Protein AF-U5KD67-F1 (afdb_monomer_lite)

pLDDT: mean 82.82, std 12.28, range [40.0, 96.69]

Secondary structure (DSSP, 8-state):
-GGGT--PPPHHHHHSPPSPPPTTHHHHHHHHHTT-B-TTS-B-HHHHHHHHHHHHHH-GGGHHHHHHHHHHH-STT-SS-SSSSHHHHHHHHHHHHHHHHS------

Sequence (108 aa):
MESCGIQKLTKEQYENPSPARIPCQESICLLRNANLLKQNNSIDYEKMGDFVDNWAKMDPDFTIPITNAKKVCLIEGGPPAPPVCEPDRIFTCLTSYVLWNCKLRLDS

Organism: Agrotis ipsilon (NCBI:txid56364)

Radius of gyration: 15.22 Å; chains: 1; bounding box: 30×38×41 Å

Structure (mmCIF, N/CA/C/O backbone):
data_AF-U5KD67-F1
#
_entry.id   AF-U5KD67-F1
#
loop_
_atom_site.group_PDB
_atom_site.id
_atom_site.type_symbol
_atom_site.label_atom_id
_atom_site.label_alt_id
_atom_site.label_comp_id
_atom_site.label_asym_id
_atom_site.label_entity_id
_atom_site.label_seq_id
_atom_site.pdbx_PDB_ins_code
_atom_site.Cartn_x
_atom_site.Cartn_y
_atom_site.Cartn_z
_atom_site.occupancy
_atom_site.B_iso_or_equiv
_atom_site.auth_seq_id
_atom_site.auth_comp_id
_atom_site.auth_asym_id
_atom_site.auth_atom_id
_atom_site.pdbx_PDB_model_num
ATOM 1 N N . MET A 1 1 ? -11.558 5.236 -6.760 1.00 69.00 1 MET A N 1
ATOM 2 C CA . MET A 1 1 ? -10.795 6.487 -6.536 1.00 69.00 1 MET A CA 1
ATOM 3 C C . MET A 1 1 ? -11.726 7.683 -6.402 1.00 69.00 1 MET A C 1
ATOM 5 O O . MET A 1 1 ? -11.686 8.327 -5.363 1.00 69.00 1 MET A O 1
ATOM 9 N N . GLU A 1 2 ? -12.614 7.934 -7.367 1.00 77.44 2 GLU A N 1
ATOM 10 C CA . GLU A 1 2 ? -13.547 9.078 -7.323 1.00 77.44 2 GLU A CA 1
ATOM 11 C C . GLU A 1 2 ? -14.514 9.045 -6.129 1.00 77.44 2 GLU A C 1
ATOM 13 O O . GLU A 1 2 ? -14.742 10.070 -5.491 1.00 77.44 2 GLU A O 1
ATOM 18 N N . SER A 1 3 ? -14.997 7.853 -5.751 1.00 82.06 3 SER A N 1
ATOM 19 C CA . SER A 1 3 ? -15.844 7.645 -4.564 1.00 82.06 3 SER A CA 1
ATOM 20 C C . SER A 1 3 ? -15.168 8.004 -3.234 1.00 82.06 3 SER A C 1
ATOM 22 O O . SER A 1 3 ? -15.848 8.143 -2.223 1.00 82.06 3 SER A O 1
ATOM 24 N N . CYS A 1 4 ? -13.843 8.166 -3.235 1.00 82.94 4 CYS A N 1
ATOM 25 C CA . CYS A 1 4 ? -13.049 8.582 -2.082 1.00 82.94 4 CYS A CA 1
ATOM 26 C C . CYS A 1 4 ? -12.587 10.040 -2.175 1.00 82.94 4 CYS A C 1
ATOM 28 O O . CYS A 1 4 ? -11.639 10.415 -1.498 1.00 82.94 4 CYS A O 1
ATOM 30 N N . GLY A 1 5 ? -13.214 10.855 -3.032 1.00 74.44 5 GLY A N 1
ATOM 31 C CA . GLY A 1 5 ? -12.894 12.280 -3.168 1.00 74.44 5 GLY A CA 1
ATOM 32 C C . GLY A 1 5 ? -11.627 12.572 -3.975 1.00 74.44 5 GLY A C 1
ATOM 33 O O . GLY A 1 5 ? -11.240 13.730 -4.113 1.00 7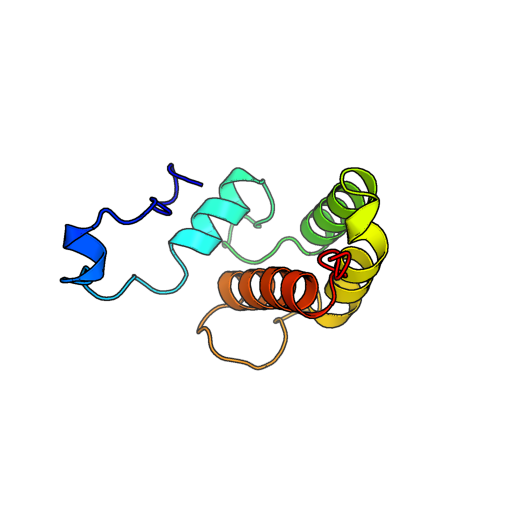4.44 5 GLY A O 1
ATOM 34 N N . ILE A 1 6 ? -10.991 11.550 -4.557 1.00 74.75 6 ILE A N 1
ATOM 35 C CA . ILE A 1 6 ? -9.833 11.722 -5.440 1.00 74.75 6 ILE A CA 1
ATOM 36 C C . ILE A 1 6 ? -10.356 11.980 -6.848 1.00 74.75 6 ILE A C 1
ATOM 38 O O . ILE A 1 6 ? -10.565 11.054 -7.632 1.00 74.75 6 ILE A O 1
ATOM 42 N N . GLN A 1 7 ? -10.610 13.253 -7.128 1.00 76.44 7 GLN A N 1
ATOM 43 C CA . GLN A 1 7 ? -11.084 13.735 -8.420 1.00 76.44 7 GLN A CA 1
ATOM 44 C C . GLN A 1 7 ? -9.946 14.419 -9.173 1.00 76.44 7 GLN A C 1
ATOM 46 O O . GLN A 1 7 ? -9.076 15.060 -8.574 1.00 76.44 7 GLN A O 1
ATOM 51 N N . LYS A 1 8 ? -9.953 14.288 -10.502 1.00 76.25 8 LYS A N 1
ATOM 52 C CA . LYS A 1 8 ? -9.058 15.070 -11.353 1.00 76.25 8 LYS A CA 1
ATOM 53 C C . LYS A 1 8 ? -9.443 16.539 -11.210 1.00 76.25 8 LYS A C 1
ATOM 55 O O . LYS A 1 8 ? -10.601 16.889 -11.417 1.00 76.25 8 LYS A O 1
ATOM 60 N N . LEU A 1 9 ? -8.477 17.375 -10.846 1.00 76.25 9 LEU A N 1
ATOM 61 C CA . LEU A 1 9 ? -8.717 18.805 -10.722 1.00 76.25 9 LEU A CA 1
ATOM 62 C C . LEU A 1 9 ? -9.059 19.389 -12.100 1.00 76.25 9 LEU A C 1
ATOM 64 O O . LEU A 1 9 ? -8.425 19.069 -13.110 1.00 76.25 9 LEU A O 1
ATOM 68 N N . THR A 1 10 ? -10.075 20.241 -12.127 1.00 81.31 10 THR A N 1
ATOM 69 C CA . THR A 1 10 ? -10.372 21.137 -13.250 1.00 81.31 10 THR A CA 1
ATOM 70 C C . THR A 1 10 ? -9.336 22.257 -13.314 1.00 81.31 10 THR A C 1
ATOM 72 O O . THR A 1 10 ? -8.611 22.503 -12.348 1.00 81.31 10 THR A O 1
ATOM 75 N N . LYS A 1 11 ? -9.255 22.954 -14.454 1.00 78.62 11 LYS A N 1
ATOM 76 C CA . LYS A 1 11 ? -8.298 24.051 -14.641 1.00 78.62 11 LYS A CA 1
ATOM 77 C C . LYS A 1 11 ? -8.498 25.161 -13.599 1.00 78.62 11 LYS A C 1
ATOM 79 O O . LYS A 1 11 ? -7.514 25.604 -13.018 1.00 78.62 11 LYS A O 1
ATOM 84 N N . GLU A 1 12 ? -9.743 25.515 -13.267 1.00 77.75 12 GLU A N 1
ATOM 85 C CA . GLU A 1 12 ? -10.017 26.492 -12.204 1.00 77.75 12 GLU A CA 1
ATOM 86 C C . GLU A 1 12 ? -9.569 26.014 -10.811 1.00 77.75 12 GLU A C 1
ATOM 88 O O . GLU A 1 12 ? -9.126 26.820 -9.995 1.00 77.75 12 GLU A O 1
ATOM 93 N N . GLN A 1 13 ? -9.638 24.709 -10.527 1.00 75.00 13 GLN A N 1
ATOM 94 C CA . GLN A 1 13 ? -9.203 24.142 -9.242 1.00 75.00 13 GLN A CA 1
ATOM 95 C C . GLN A 1 13 ? -7.675 24.055 -9.095 1.00 75.00 13 GLN A C 1
ATOM 97 O O . GLN A 1 13 ? -7.182 23.960 -7.972 1.00 75.00 13 GLN A O 1
ATOM 102 N N . TYR A 1 14 ? -6.919 24.088 -10.200 1.00 73.25 14 TYR A N 1
ATOM 103 C CA . TYR A 1 14 ? -5.461 24.259 -10.152 1.00 73.25 14 TYR A CA 1
ATOM 104 C C . TYR A 1 14 ? -5.072 25.686 -9.763 1.00 73.25 14 TYR A C 1
ATOM 106 O O . TYR A 1 14 ? -4.095 25.882 -9.045 1.00 73.25 14 TYR A O 1
ATOM 114 N N . GLU A 1 15 ? -5.834 26.670 -10.239 1.00 79.94 15 GLU A N 1
ATOM 115 C CA . GLU A 1 15 ? -5.590 28.090 -9.979 1.00 79.94 15 GLU A CA 1
ATOM 116 C C . GLU A 1 15 ? -6.102 28.511 -8.591 1.00 79.94 15 GLU A C 1
ATOM 118 O O . GLU A 1 15 ? -5.532 29.409 -7.976 1.00 79.94 15 GLU A O 1
ATOM 123 N N . ASN A 1 16 ? -7.117 27.815 -8.062 1.00 74.88 16 ASN A N 1
ATOM 124 C CA . ASN A 1 16 ? -7.661 28.017 -6.720 1.00 74.88 16 ASN A CA 1
ATOM 125 C C . ASN A 1 16 ? -7.779 26.680 -5.967 1.00 74.88 16 ASN A C 1
ATOM 127 O O . ASN A 1 16 ? -8.822 26.019 -6.042 1.00 74.88 16 ASN A O 1
ATOM 131 N N . PRO A 1 17 ? -6.734 26.253 -5.234 1.00 66.06 17 PRO A N 1
ATOM 132 C CA . PRO A 1 17 ? -6.787 25.009 -4.482 1.00 66.06 17 PRO A CA 1
ATOM 133 C C . PRO A 1 17 ? -7.874 25.064 -3.395 1.00 66.06 17 PRO A C 1
ATOM 135 O O . PRO A 1 17 ? -7.966 26.014 -2.620 1.00 66.06 17 PRO A O 1
ATOM 138 N N . SER A 1 18 ? -8.698 24.013 -3.353 1.00 60.91 18 SER A N 1
ATOM 139 C CA . SER A 1 18 ? -9.729 23.778 -2.330 1.00 60.91 18 SER A CA 1
ATOM 140 C C . SER A 1 18 ? -9.131 23.788 -0.907 1.00 60.91 18 SER A C 1
ATOM 142 O O . SER A 1 18 ? -7.943 23.478 -0.761 1.00 60.91 18 SER A O 1
ATOM 144 N N . PRO A 1 19 ? -9.919 24.102 0.148 1.00 61.34 19 PRO A N 1
ATOM 145 C CA . PRO A 1 19 ? -9.481 24.027 1.542 1.00 61.34 19 PRO A CA 1
ATOM 146 C C . PRO A 1 19 ? -8.740 22.730 1.887 1.00 61.34 19 PRO A C 1
ATOM 148 O O . PRO A 1 19 ? -8.988 21.670 1.307 1.00 61.34 19 PRO A O 1
ATOM 151 N N . ALA A 1 20 ? -7.824 22.850 2.854 1.00 59.97 20 ALA A N 1
ATOM 152 C CA . ALA A 1 20 ? -6.931 21.786 3.294 1.00 59.97 20 ALA A CA 1
ATOM 153 C C . ALA A 1 20 ? -7.680 20.460 3.501 1.00 59.97 20 ALA A C 1
ATOM 155 O O . ALA A 1 20 ? -8.683 20.404 4.216 1.00 59.97 20 ALA A O 1
ATOM 156 N N . ARG A 1 21 ? -7.178 19.397 2.862 1.00 64.19 21 ARG A N 1
ATOM 157 C CA . ARG A 1 21 ? -7.731 18.045 2.989 1.00 64.19 21 ARG A CA 1
ATOM 158 C C . ARG A 1 21 ? -7.716 17.615 4.451 1.00 64.19 21 ARG A C 1
ATOM 160 O O . ARG A 1 21 ? -6.735 17.857 5.158 1.00 64.19 21 ARG A O 1
ATOM 167 N N . ILE A 1 22 ? -8.790 16.960 4.887 1.00 65.50 22 ILE A N 1
ATOM 168 C CA . ILE A 1 22 ? -8.811 16.302 6.192 1.00 65.50 22 ILE A CA 1
ATOM 169 C C . ILE A 1 22 ? -7.769 15.182 6.127 1.00 65.50 22 ILE A C 1
ATOM 171 O O . ILE A 1 22 ? -7.895 14.316 5.260 1.00 65.50 22 ILE A O 1
ATOM 175 N N . PRO A 1 23 ? -6.740 15.180 6.997 1.00 70.62 23 PRO A N 1
ATOM 176 C CA . PRO A 1 23 ? -5.711 14.151 6.957 1.00 70.62 23 PRO A CA 1
ATOM 177 C C . PRO A 1 23 ? -6.342 12.757 6.957 1.00 70.62 23 PRO A C 1
ATOM 179 O O . PRO A 1 23 ? -7.288 12.513 7.711 1.00 70.62 23 PRO A O 1
ATOM 182 N N . CYS A 1 24 ? -5.802 11.841 6.149 1.00 77.75 24 CYS A N 1
ATOM 183 C CA . CYS A 1 24 ? -6.145 10.416 6.152 1.00 77.75 24 CYS A CA 1
ATOM 184 C C . CYS A 1 24 ? -7.514 10.010 5.600 1.00 77.75 24 CYS A C 1
ATOM 186 O O . CYS A 1 24 ? -7.765 8.812 5.462 1.00 77.75 24 CYS A O 1
ATOM 188 N N . GLN A 1 25 ? -8.427 10.937 5.308 1.00 85.81 25 GLN A N 1
ATOM 189 C CA . GLN A 1 25 ? -9.792 10.563 4.932 1.00 85.81 25 GLN A CA 1
ATOM 190 C C . GLN A 1 25 ? -9.824 9.773 3.617 1.00 85.81 25 GLN A C 1
ATOM 192 O O . GLN A 1 25 ? -10.504 8.746 3.518 1.00 85.81 25 GLN A O 1
ATOM 197 N N . GLU A 1 26 ? -9.072 10.224 2.616 1.00 85.25 26 GLU A N 1
ATOM 198 C CA . GLU A 1 26 ? -9.040 9.594 1.301 1.00 85.25 26 GLU A CA 1
ATOM 199 C C . GLU A 1 26 ? -8.334 8.236 1.347 1.00 85.25 26 GLU A C 1
ATOM 201 O O . GLU A 1 26 ? -8.859 7.266 0.797 1.00 85.25 26 GLU A O 1
ATOM 206 N N . SER A 1 27 ? -7.195 8.122 2.041 1.00 84.81 27 SER A N 1
ATOM 207 C CA . SER A 1 27 ? -6.483 6.843 2.177 1.00 84.81 27 SER A CA 1
ATOM 208 C C . SER A 1 27 ? -7.289 5.823 2.973 1.00 84.81 27 SER A C 1
ATOM 210 O O . SER A 1 27 ? -7.407 4.680 2.536 1.00 84.81 27 SER A O 1
ATOM 212 N N . ILE A 1 28 ? -7.935 6.223 4.075 1.00 89.75 28 ILE A N 1
ATOM 213 C CA . ILE A 1 28 ? -8.837 5.340 4.825 1.00 89.75 28 ILE A CA 1
ATOM 214 C C . ILE A 1 28 ? -9.978 4.857 3.926 1.00 89.75 28 ILE A C 1
ATOM 216 O O . ILE A 1 28 ? -10.293 3.668 3.926 1.00 89.75 28 ILE A O 1
ATOM 220 N N . CYS A 1 29 ? -10.589 5.746 3.136 1.00 90.00 29 CYS A N 1
ATOM 221 C CA . CYS A 1 29 ? -11.646 5.356 2.204 1.00 90.00 29 CYS A CA 1
ATOM 222 C C . CYS A 1 29 ? -11.148 4.354 1.154 1.00 90.00 29 CYS A C 1
ATOM 224 O O . CYS A 1 29 ? -11.793 3.326 0.933 1.00 90.00 29 CYS A O 1
ATOM 226 N N . LEU A 1 30 ? -9.998 4.624 0.528 1.00 89.12 30 LEU A N 1
ATOM 227 C CA . LEU A 1 30 ? -9.425 3.751 -0.497 1.00 89.12 30 LEU A CA 1
ATOM 228 C C . LEU A 1 30 ? -9.132 2.357 0.057 1.00 89.12 30 LEU A C 1
ATOM 230 O O . LEU A 1 30 ? -9.554 1.360 -0.528 1.00 89.12 30 LEU A O 1
ATOM 234 N N . LEU A 1 31 ? -8.446 2.293 1.198 1.00 91.00 31 LEU A N 1
ATOM 235 C CA . LEU A 1 31 ? -8.051 1.030 1.812 1.00 91.00 31 LEU A CA 1
ATOM 236 C C . LEU A 1 31 ? -9.259 0.263 2.353 1.00 91.00 31 LEU A C 1
ATOM 238 O O . LEU A 1 31 ? -9.307 -0.959 2.228 1.00 91.00 31 LEU A O 1
ATOM 242 N N . ARG A 1 32 ? -10.280 0.952 2.878 1.00 92.94 32 ARG A N 1
ATOM 243 C CA . ARG A 1 32 ? -11.536 0.306 3.286 1.00 92.94 32 ARG A CA 1
ATOM 244 C C . ARG A 1 32 ? -12.268 -0.308 2.097 1.00 92.94 32 ARG A C 1
ATOM 246 O O . ARG A 1 32 ? -12.698 -1.452 2.191 1.00 92.94 32 ARG A O 1
ATOM 253 N N . ASN A 1 33 ? -12.381 0.416 0.983 1.00 91.31 33 ASN A N 1
ATOM 254 C CA . ASN A 1 33 ? -13.041 -0.093 -0.224 1.00 91.31 33 ASN A CA 1
ATOM 255 C C . ASN A 1 33 ? -12.309 -1.301 -0.825 1.00 91.31 33 ASN A C 1
ATOM 257 O O . ASN A 1 33 ? -12.941 -2.146 -1.450 1.00 91.31 33 ASN A O 1
ATOM 261 N N . ALA A 1 34 ? -10.997 -1.401 -0.604 1.00 90.56 34 ALA A N 1
ATOM 262 C CA . ALA A 1 34 ? -10.190 -2.557 -0.976 1.00 90.56 34 ALA A CA 1
ATOM 263 C C . ALA A 1 34 ? -10.157 -3.669 0.099 1.00 90.56 34 ALA A C 1
ATOM 265 O O . ALA A 1 34 ? -9.462 -4.663 -0.085 1.00 90.56 34 ALA A O 1
ATOM 266 N N . ASN A 1 35 ? -10.903 -3.532 1.206 1.00 94.75 35 ASN A N 1
ATOM 267 C CA . ASN A 1 35 ? -10.920 -4.471 2.339 1.00 94.75 35 ASN A CA 1
ATOM 268 C C . ASN A 1 35 ? -9.538 -4.678 3.005 1.00 94.75 35 ASN A C 1
ATOM 270 O O . ASN A 1 35 ? -9.206 -5.779 3.440 1.00 94.75 35 ASN A O 1
ATOM 274 N N . LEU A 1 36 ? -8.735 -3.612 3.095 1.00 95.06 36 LEU A N 1
ATOM 275 C CA . LEU A 1 36 ? -7.354 -3.619 3.614 1.00 95.06 36 LEU A CA 1
ATOM 276 C C . LEU A 1 36 ? -7.227 -3.028 5.027 1.00 95.06 36 LE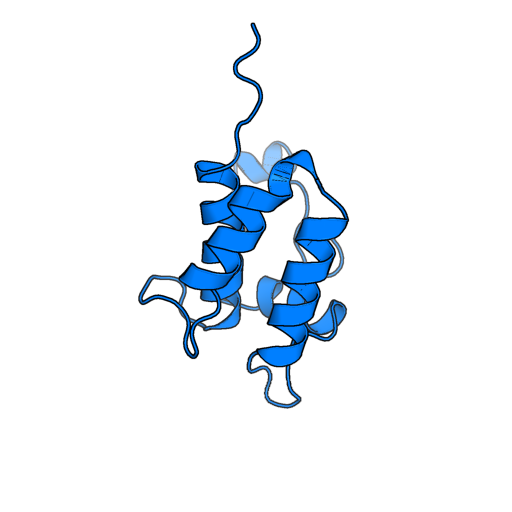U A C 1
ATOM 278 O O . LEU A 1 36 ? -6.120 -2.853 5.533 1.00 95.06 36 LEU A O 1
ATOM 282 N N . LEU A 1 37 ? -8.351 -2.688 5.663 1.00 93.56 37 LEU A N 1
ATOM 283 C CA . LEU A 1 37 ? -8.396 -2.169 7.029 1.00 93.56 37 LEU A CA 1
ATOM 284 C C . LEU A 1 37 ? -9.115 -3.141 7.963 1.00 93.56 37 LEU A C 1
ATOM 286 O O . LEU A 1 37 ? -10.096 -3.785 7.586 1.00 93.56 37 LEU A O 1
ATOM 290 N N . LYS A 1 38 ? -8.671 -3.173 9.218 1.00 93.56 38 LYS A N 1
ATOM 291 C CA . LYS A 1 38 ? -9.382 -3.805 10.335 1.00 93.56 38 LYS A CA 1
ATOM 292 C C . LYS A 1 38 ? -10.570 -2.935 10.774 1.00 93.56 38 LYS A C 1
ATOM 294 O O . LYS A 1 38 ? -10.697 -1.774 10.387 1.00 93.56 38 LYS A O 1
ATOM 299 N N . GLN A 1 39 ? -11.425 -3.470 11.650 1.00 89.81 39 GLN A N 1
ATOM 300 C CA . GLN A 1 39 ? -12.613 -2.761 12.164 1.00 89.81 39 GLN A CA 1
ATOM 301 C C . GLN A 1 39 ? -12.287 -1.430 12.869 1.00 89.81 39 GLN A C 1
ATOM 303 O O . GLN A 1 39 ? -13.099 -0.511 12.864 1.00 89.81 39 GLN A O 1
ATOM 308 N N . ASN A 1 40 ? -11.090 -1.308 13.445 1.00 89.19 40 ASN A N 1
ATOM 309 C CA . ASN A 1 40 ? -10.602 -0.098 14.110 1.00 89.19 40 ASN A CA 1
ATOM 310 C C . ASN A 1 40 ? -9.904 0.896 13.154 1.00 89.19 40 ASN A C 1
ATOM 312 O O . ASN A 1 40 ? -9.244 1.815 13.628 1.00 89.19 40 ASN A O 1
ATOM 316 N N . ASN A 1 41 ? -10.007 0.708 11.832 1.00 86.75 41 ASN A N 1
ATOM 317 C CA . ASN A 1 41 ? -9.329 1.495 10.790 1.00 86.75 41 ASN A CA 1
ATOM 318 C C . ASN A 1 41 ? -7.794 1.408 10.772 1.00 86.75 41 ASN A C 1
ATOM 320 O O . ASN A 1 41 ? -7.165 2.158 10.027 1.00 86.75 41 ASN A O 1
ATOM 324 N N . SER A 1 42 ? -7.192 0.498 11.543 1.00 90.00 42 SER A N 1
ATOM 325 C CA . SER A 1 42 ? -5.776 0.147 11.374 1.00 90.00 42 SER A CA 1
ATOM 326 C C . SER A 1 42 ? -5.576 -0.749 10.155 1.00 90.00 42 SER A C 1
ATOM 328 O O . SER A 1 42 ? -6.519 -1.393 9.682 1.00 90.00 42 SER A O 1
ATOM 330 N N . ILE A 1 43 ? -4.350 -0.790 9.646 1.00 91.44 43 ILE A N 1
ATOM 331 C CA . ILE A 1 43 ? -4.002 -1.603 8.480 1.00 91.44 43 ILE A CA 1
ATOM 332 C C . ILE A 1 43 ? -4.112 -3.095 8.809 1.00 91.44 43 ILE A C 1
ATOM 334 O O . ILE A 1 43 ? -3.649 -3.581 9.846 1.00 91.44 43 ILE A O 1
ATOM 338 N N . ASP A 1 44 ? -4.721 -3.843 7.896 1.00 95.31 44 ASP A N 1
ATOM 339 C CA . ASP A 1 44 ? -4.652 -5.299 7.871 1.00 95.31 44 ASP A CA 1
ATOM 340 C C . ASP A 1 44 ? -3.405 -5.711 7.072 1.00 95.31 44 ASP A C 1
ATOM 342 O O . ASP A 1 44 ? -3.455 -5.840 5.851 1.00 95.31 44 ASP A O 1
ATOM 346 N N . TYR A 1 45 ? -2.253 -5.823 7.747 1.00 93.38 45 TYR A N 1
ATOM 347 C CA . TYR A 1 45 ? -0.950 -6.042 7.097 1.00 93.38 45 TYR A CA 1
ATOM 348 C C . TYR A 1 45 ? -0.865 -7.346 6.300 1.00 93.38 45 TYR A C 1
ATOM 350 O O . TYR A 1 45 ? -0.154 -7.389 5.298 1.00 93.38 45 TYR A O 1
ATOM 358 N N . GLU A 1 46 ? -1.603 -8.378 6.708 1.00 94.62 46 GLU A N 1
ATOM 359 C CA . GLU A 1 46 ? -1.692 -9.641 5.974 1.00 94.62 46 GLU A CA 1
ATOM 360 C C . GLU A 1 46 ? -2.382 -9.409 4.626 1.00 94.62 46 GLU A C 1
ATOM 362 O O . GLU A 1 46 ? -1.768 -9.581 3.572 1.00 94.62 46 GLU A O 1
ATOM 367 N N . LYS A 1 47 ? -3.604 -8.861 4.648 1.00 96.31 47 LYS A N 1
ATOM 368 C CA . LYS A 1 47 ? -4.341 -8.540 3.416 1.00 96.31 47 LYS A CA 1
ATOM 369 C C . LYS A 1 47 ? -3.640 -7.500 2.554 1.00 96.31 47 LYS A C 1
ATOM 371 O O . LYS A 1 47 ? -3.698 -7.576 1.331 1.00 96.31 47 LYS A O 1
ATOM 376 N N . MET A 1 48 ? -2.986 -6.521 3.172 1.00 94.81 48 MET A N 1
ATOM 377 C CA . MET A 1 48 ? -2.195 -5.515 2.468 1.00 94.81 48 MET A CA 1
ATOM 378 C C . MET A 1 48 ? -0.994 -6.162 1.771 1.00 94.81 48 MET A C 1
ATOM 380 O O . MET A 1 48 ? -0.697 -5.839 0.622 1.00 94.81 48 MET A O 1
ATOM 384 N N . GLY A 1 49 ? -0.336 -7.115 2.431 1.00 95.44 49 GLY A N 1
ATOM 385 C CA . GLY A 1 49 ? 0.736 -7.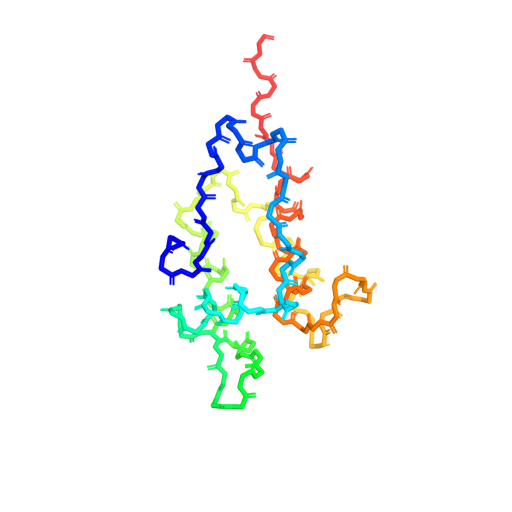913 1.849 1.00 95.44 49 GLY A CA 1
ATOM 386 C C . GLY A 1 49 ? 0.271 -8.724 0.642 1.00 95.44 49 GLY A C 1
ATOM 387 O O . GLY A 1 49 ? 0.946 -8.693 -0.390 1.00 95.44 49 GLY A O 1
ATOM 388 N N . ASP A 1 50 ? -0.875 -9.393 0.753 1.00 96.69 50 ASP A N 1
ATOM 389 C CA . ASP A 1 50 ? -1.476 -10.177 -0.333 1.00 96.69 50 ASP A CA 1
ATOM 390 C C . ASP A 1 50 ? -1.925 -9.294 -1.498 1.00 96.69 50 ASP A C 1
ATOM 392 O O . ASP A 1 50 ? -1.731 -9.633 -2.667 1.00 96.69 50 ASP A O 1
ATOM 396 N N . PHE A 1 51 ? -2.497 -8.128 -1.192 1.00 95.50 51 PHE A N 1
ATOM 397 C CA . PHE A 1 51 ? -2.879 -7.133 -2.186 1.00 95.50 51 PHE A CA 1
ATOM 398 C C . PHE A 1 51 ? -1.670 -6.676 -3.007 1.00 95.50 51 PHE A C 1
ATOM 400 O O . PHE A 1 51 ? -1.739 -6.662 -4.235 1.00 95.50 51 PHE A O 1
ATOM 407 N N . VAL A 1 52 ? -0.548 -6.358 -2.352 1.00 95.00 52 VAL A N 1
ATOM 408 C CA . VAL A 1 52 ? 0.683 -5.928 -3.034 1.00 95.00 52 VAL A CA 1
ATOM 409 C C . VAL A 1 52 ? 1.306 -7.064 -3.855 1.00 95.00 52 VAL A C 1
ATOM 411 O O . VAL A 1 52 ? 1.772 -6.819 -4.967 1.00 95.00 52 VAL A O 1
ATOM 414 N N . ASP A 1 53 ? 1.264 -8.309 -3.374 1.00 95.81 53 ASP A N 1
ATOM 415 C CA . ASP A 1 53 ? 1.739 -9.462 -4.155 1.00 95.81 53 ASP A CA 1
ATOM 416 C C . ASP A 1 53 ? 0.878 -9.703 -5.396 1.00 95.81 53 ASP A C 1
ATOM 418 O O . ASP A 1 53 ? 1.394 -10.014 -6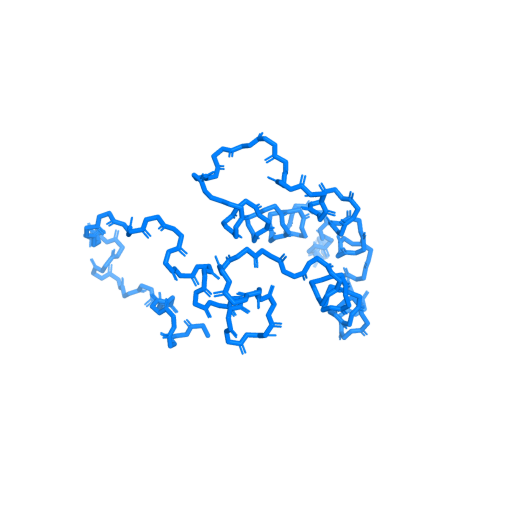.470 1.00 95.81 53 ASP A O 1
ATOM 422 N N . ASN A 1 54 ? -0.440 -9.553 -5.271 1.00 96.19 54 ASN A N 1
ATOM 423 C CA . ASN A 1 54 ? -1.350 -9.668 -6.405 1.00 96.19 54 ASN A CA 1
ATOM 424 C C . ASN A 1 54 ? -1.161 -8.512 -7.389 1.00 96.19 54 ASN A C 1
ATOM 426 O O . ASN A 1 54 ? -1.151 -8.749 -8.594 1.00 96.19 54 ASN A O 1
ATOM 430 N N . TRP A 1 55 ? -0.924 -7.293 -6.902 1.00 93.75 55 TRP A N 1
ATOM 431 C CA . TRP A 1 55 ? -0.571 -6.155 -7.749 1.00 93.75 55 TRP A CA 1
ATOM 432 C C . TRP A 1 55 ? 0.703 -6.426 -8.562 1.00 93.75 55 TRP A C 1
ATOM 434 O O . TRP A 1 55 ? 0.688 -6.291 -9.784 1.00 93.75 55 TRP A O 1
ATOM 444 N N . ALA A 1 56 ? 1.765 -6.930 -7.925 1.00 94.06 56 ALA A N 1
ATOM 445 C CA . ALA A 1 56 ? 3.013 -7.275 -8.608 1.00 94.06 56 ALA A CA 1
ATOM 446 C C . ALA A 1 56 ? 2.842 -8.348 -9.699 1.00 94.06 56 ALA A C 1
ATOM 448 O O . ALA A 1 56 ? 3.597 -8.347 -10.670 1.00 94.06 56 ALA A O 1
ATOM 449 N N . LYS A 1 57 ? 1.872 -9.262 -9.546 1.00 94.81 57 LYS A N 1
ATOM 450 C CA . LYS A 1 57 ? 1.536 -10.289 -10.550 1.00 94.81 57 LYS A CA 1
ATOM 451 C C . LYS A 1 57 ? 0.728 -9.729 -11.721 1.00 94.81 57 LYS A C 1
ATOM 453 O O . LYS A 1 57 ? 0.878 -10.220 -12.835 1.00 94.81 57 LYS A O 1
ATOM 458 N N . MET A 1 58 ? -0.147 -8.755 -11.465 1.00 94.44 58 MET A N 1
ATOM 459 C CA . MET A 1 58 ? -1.006 -8.145 -12.487 1.00 94.44 58 MET A CA 1
ATOM 460 C C . MET A 1 58 ? -0.250 -7.159 -13.381 1.00 94.44 58 MET A C 1
ATOM 462 O O . MET A 1 58 ? -0.612 -7.027 -14.546 1.00 94.44 58 MET A O 1
ATOM 466 N N . ASP A 1 59 ? 0.815 -6.537 -12.864 1.00 90.06 59 ASP A N 1
ATOM 467 C CA . ASP A 1 59 ? 1.640 -5.565 -13.588 1.00 90.06 59 ASP A CA 1
ATOM 468 C C . ASP A 1 59 ? 3.108 -6.039 -13.715 1.00 90.06 59 ASP A C 1
ATOM 470 O O . ASP A 1 59 ? 3.974 -5.569 -12.967 1.00 90.06 59 ASP A O 1
ATOM 474 N N . PRO A 1 60 ? 3.426 -6.949 -14.665 1.00 88.25 60 PRO A N 1
ATOM 475 C CA . PRO A 1 60 ? 4.768 -7.521 -14.837 1.00 88.25 60 PRO A CA 1
ATOM 476 C C . PRO A 1 60 ? 5.894 -6.487 -14.981 1.00 88.25 60 PRO A C 1
ATOM 478 O O . PRO A 1 60 ? 6.982 -6.653 -14.427 1.00 88.25 60 PRO A O 1
ATOM 481 N N . ASP A 1 61 ? 5.622 -5.380 -15.677 1.00 87.19 61 ASP A N 1
ATOM 482 C CA . ASP A 1 61 ? 6.584 -4.289 -15.894 1.00 87.19 61 ASP A CA 1
ATOM 483 C C . ASP A 1 61 ? 6.974 -3.580 -14.585 1.00 87.19 61 ASP A C 1
ATOM 485 O O . ASP A 1 61 ? 8.055 -2.996 -14.467 1.00 87.19 61 ASP A O 1
ATOM 489 N N . PHE A 1 62 ? 6.111 -3.667 -13.571 1.00 89.44 62 PHE A N 1
ATOM 490 C CA . PHE A 1 62 ? 6.285 -3.053 -12.261 1.00 89.44 62 PHE A CA 1
ATOM 491 C C . PHE A 1 62 ? 6.529 -4.088 -11.153 1.00 89.44 62 PHE A C 1
ATOM 493 O O . PHE A 1 62 ? 6.680 -3.706 -9.992 1.00 89.44 62 PHE A O 1
ATOM 500 N N . THR A 1 63 ? 6.650 -5.385 -11.465 1.00 92.44 63 THR A N 1
ATOM 501 C CA . THR A 1 63 ? 6.830 -6.438 -10.451 1.00 92.44 63 THR A CA 1
ATOM 502 C C . THR A 1 63 ? 7.996 -6.143 -9.509 1.00 92.44 63 THR A C 1
ATOM 504 O O . THR A 1 63 ? 7.844 -6.234 -8.290 1.00 92.44 63 THR A O 1
ATOM 507 N N . ILE A 1 64 ? 9.160 -5.765 -10.051 1.00 91.50 64 ILE A N 1
ATOM 508 C CA . ILE A 1 64 ? 10.363 -5.470 -9.256 1.00 91.50 64 ILE A CA 1
ATOM 509 C C . ILE A 1 64 ? 10.134 -4.278 -8.310 1.00 91.50 64 ILE A C 1
ATOM 511 O O . ILE A 1 64 ? 10.300 -4.459 -7.099 1.00 91.50 64 ILE A O 1
ATOM 515 N N . PRO A 1 65 ? 9.751 -3.076 -8.793 1.00 92.81 65 PRO A N 1
ATOM 516 C CA . PRO A 1 65 ? 9.524 -1.941 -7.904 1.00 92.81 65 PRO A CA 1
ATOM 517 C C . PRO A 1 65 ? 8.392 -2.186 -6.898 1.00 92.81 65 PRO A C 1
ATOM 519 O O . PRO A 1 65 ? 8.544 -1.783 -5.749 1.00 92.81 65 PRO A O 1
ATOM 522 N N . ILE A 1 66 ? 7.317 -2.897 -7.263 1.00 94.44 66 ILE A N 1
ATOM 523 C CA . ILE A 1 66 ? 6.217 -3.234 -6.340 1.00 94.44 66 ILE A CA 1
ATOM 524 C C . ILE A 1 66 ? 6.696 -4.187 -5.235 1.00 94.44 66 ILE A C 1
ATOM 526 O O . ILE A 1 66 ? 6.473 -3.936 -4.050 1.00 94.44 66 ILE A O 1
ATOM 530 N N . THR A 1 67 ? 7.413 -5.253 -5.597 1.00 94.12 67 THR A N 1
ATOM 531 C CA . THR A 1 67 ? 7.929 -6.236 -4.626 1.00 94.12 67 THR A CA 1
ATOM 532 C C . THR A 1 67 ? 8.931 -5.599 -3.664 1.00 94.12 67 THR A C 1
ATOM 534 O O . THR A 1 67 ? 8.965 -5.924 -2.476 1.00 94.12 67 THR A O 1
ATOM 537 N N . ASN A 1 68 ? 9.753 -4.669 -4.149 1.00 93.19 68 ASN A N 1
ATOM 538 C CA . ASN A 1 68 ? 10.683 -3.930 -3.299 1.00 93.19 68 ASN A CA 1
ATOM 539 C C . ASN A 1 68 ? 9.960 -2.901 -2.420 1.00 93.19 68 ASN A C 1
ATOM 541 O O . ASN A 1 68 ? 10.270 -2.811 -1.231 1.00 93.19 68 ASN A O 1
ATOM 545 N N . ALA A 1 69 ? 8.953 -2.202 -2.955 1.00 92.94 69 ALA A N 1
ATOM 546 C CA . ALA A 1 69 ? 8.105 -1.304 -2.176 1.00 92.94 69 ALA A CA 1
ATOM 547 C C . ALA A 1 69 ? 7.442 -2.048 -1.013 1.00 92.94 69 ALA A C 1
ATOM 549 O O . ALA A 1 69 ? 7.427 -1.532 0.100 1.00 92.94 69 ALA A O 1
ATOM 550 N N . LYS A 1 70 ? 6.988 -3.293 -1.223 1.00 93.81 70 LYS A N 1
ATOM 551 C CA . LYS A 1 70 ? 6.448 -4.145 -0.153 1.00 93.81 70 LYS A CA 1
ATOM 552 C C . LYS A 1 70 ? 7.392 -4.232 1.048 1.00 93.81 70 LYS A C 1
ATOM 554 O O . LYS A 1 70 ? 6.986 -3.960 2.172 1.00 93.81 70 LYS A O 1
ATOM 559 N N . LYS A 1 71 ? 8.661 -4.569 0.800 1.00 91.69 71 LYS A N 1
ATOM 560 C CA . LYS A 1 71 ? 9.683 -4.781 1.842 1.00 91.69 71 LYS A CA 1
ATOM 561 C C . LYS A 1 71 ? 10.006 -3.514 2.633 1.00 91.69 71 LYS A C 1
ATOM 563 O O . LYS A 1 71 ? 10.359 -3.605 3.801 1.00 91.69 71 LYS A O 1
ATOM 568 N N . VAL A 1 72 ? 9.926 -2.353 1.985 1.00 90.56 72 VAL A N 1
ATOM 569 C CA . VAL A 1 72 ? 10.296 -1.061 2.581 1.00 90.56 72 VAL A CA 1
ATOM 570 C C . VAL A 1 72 ? 9.101 -0.387 3.258 1.00 90.56 72 VAL A C 1
ATOM 572 O O . VAL A 1 72 ? 9.256 0.239 4.302 1.00 90.56 72 VAL A O 1
ATOM 575 N N . CYS A 1 73 ? 7.913 -0.504 2.667 1.00 90.12 73 CYS A N 1
ATOM 576 C CA . CYS A 1 73 ? 6.741 0.281 3.044 1.00 90.12 73 CYS A CA 1
ATOM 577 C C . CYS A 1 73 ? 5.758 -0.456 3.959 1.00 90.12 73 CYS A C 1
ATOM 579 O O . CYS A 1 73 ? 5.070 0.206 4.733 1.00 90.12 73 CYS A O 1
ATOM 581 N N . LEU A 1 74 ? 5.666 -1.791 3.885 1.00 90.06 74 LEU A N 1
ATOM 582 C CA . LEU A 1 74 ? 4.772 -2.593 4.737 1.00 90.06 74 LEU A CA 1
ATOM 583 C C . LEU A 1 74 ? 5.521 -3.100 5.975 1.00 90.06 74 LEU A C 1
ATOM 585 O O . LEU A 1 74 ? 5.613 -4.297 6.230 1.00 90.06 74 LEU A O 1
ATOM 589 N N . ILE A 1 75 ? 6.070 -2.164 6.740 1.00 84.75 75 ILE A N 1
ATOM 590 C CA . ILE A 1 75 ? 6.589 -2.413 8.087 1.00 84.75 75 ILE A CA 1
ATOM 591 C C . ILE A 1 75 ? 5.504 -1.947 9.062 1.00 84.75 75 ILE A C 1
ATOM 593 O O . ILE A 1 75 ? 4.896 -0.907 8.809 1.00 84.75 75 ILE A O 1
ATOM 597 N N . GLU A 1 76 ? 5.236 -2.689 10.142 1.00 76.75 76 GLU A N 1
ATOM 598 C CA . GLU A 1 76 ? 4.234 -2.278 11.139 1.00 76.75 76 GLU A CA 1
ATOM 599 C C . GLU A 1 76 ? 4.507 -0.852 11.656 1.00 76.75 76 GLU A C 1
ATOM 601 O O . GLU A 1 76 ? 5.620 -0.526 12.066 1.00 76.75 76 GLU A O 1
ATOM 606 N N . GLY A 1 77 ? 3.489 0.013 11.597 1.00 70.25 77 GLY A N 1
ATOM 607 C CA . GLY A 1 77 ? 3.573 1.448 11.900 1.00 70.25 77 GLY A CA 1
ATOM 608 C C . GLY A 1 77 ? 4.023 2.346 10.733 1.00 70.25 77 GLY A C 1
ATOM 609 O O . GLY A 1 77 ? 3.929 3.577 10.834 1.00 70.25 77 GLY A O 1
ATOM 610 N N . GLY A 1 78 ? 4.457 1.754 9.617 1.00 66.44 78 GLY A N 1
ATOM 611 C CA . GLY A 1 78 ? 4.984 2.434 8.433 1.00 66.44 78 GLY A CA 1
ATOM 612 C C . GLY A 1 78 ? 6.343 3.121 8.660 1.00 66.44 78 GLY A C 1
ATOM 613 O O . GLY A 1 78 ? 6.796 3.281 9.795 1.00 66.44 78 GLY A O 1
ATOM 614 N N . PRO A 1 79 ? 7.026 3.564 7.588 1.00 70.75 79 PRO A N 1
ATOM 615 C CA . PRO A 1 79 ? 8.255 4.339 7.724 1.00 70.75 79 PRO A CA 1
ATOM 616 C C . PRO A 1 79 ? 7.997 5.680 8.442 1.00 70.75 79 PRO A C 1
ATOM 618 O O . PRO A 1 79 ? 6.938 6.291 8.249 1.00 70.75 79 PRO A O 1
ATOM 621 N N . PRO A 1 80 ? 8.952 6.175 9.255 1.00 66.38 80 PRO A N 1
ATOM 622 C CA . PRO A 1 80 ? 8.813 7.451 9.946 1.00 66.38 80 PRO A CA 1
ATOM 623 C C . PRO A 1 80 ? 8.866 8.604 8.936 1.00 66.38 80 PRO A C 1
ATOM 625 O O . PRO A 1 80 ? 9.932 8.975 8.452 1.00 66.38 80 PRO A O 1
ATOM 628 N N . ALA A 1 81 ? 7.708 9.173 8.606 1.00 63.19 81 ALA A N 1
ATOM 629 C CA . ALA A 1 81 ? 7.582 10.338 7.737 1.00 63.19 81 ALA A C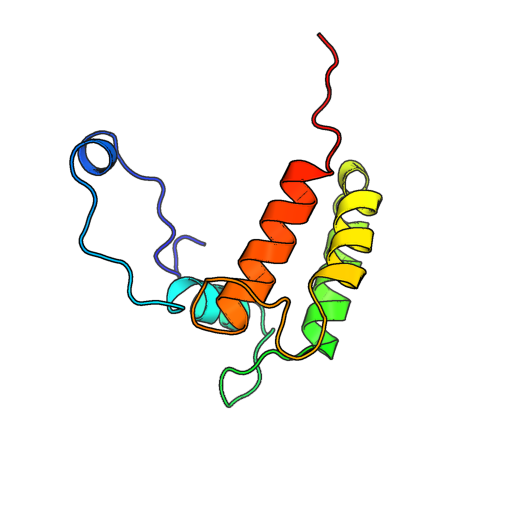A 1
ATOM 630 C C . ALA A 1 81 ? 6.242 11.061 7.983 1.00 63.19 81 ALA A C 1
ATOM 632 O O . ALA A 1 81 ? 5.292 10.440 8.470 1.00 63.19 81 ALA A O 1
ATOM 633 N N . PRO A 1 82 ? 6.117 12.350 7.616 1.00 57.75 82 PRO A N 1
ATOM 634 C CA . PRO A 1 82 ? 4.820 12.920 7.257 1.00 57.75 82 PRO A CA 1
ATOM 635 C C . PRO A 1 82 ? 4.270 12.103 6.073 1.00 57.75 82 PRO A C 1
ATOM 637 O O . PRO A 1 82 ? 5.012 11.928 5.103 1.00 57.75 82 PRO A O 1
ATOM 640 N N . PRO A 1 83 ? 3.031 11.571 6.124 1.00 62.88 83 PRO A N 1
ATOM 641 C CA . PRO A 1 83 ? 1.846 12.162 6.771 1.00 62.88 83 PRO A CA 1
ATOM 642 C C . PRO A 1 83 ? 1.525 11.653 8.194 1.00 62.88 83 PRO A C 1
ATOM 644 O O . PRO A 1 83 ? 2.256 10.859 8.787 1.00 62.88 83 PRO A O 1
ATOM 647 N N . VAL A 1 84 ? 0.427 12.165 8.769 1.00 73.38 84 VAL A N 1
ATOM 648 C CA . VAL A 1 84 ? 0.067 12.037 10.198 1.00 73.38 84 VAL A CA 1
ATOM 649 C C . VAL A 1 84 ? -0.332 10.608 10.607 1.00 73.38 84 VAL A C 1
ATOM 651 O O . VAL A 1 84 ? -0.051 10.216 11.737 1.00 73.38 84 VAL A O 1
ATOM 654 N N . CYS A 1 85 ? -0.939 9.813 9.718 1.00 81.25 85 CYS A N 1
ATOM 655 C CA . CYS A 1 85 ? -1.468 8.479 10.043 1.00 81.25 85 CYS A CA 1
ATOM 656 C C . CYS A 1 85 ? -0.870 7.345 9.201 1.00 81.25 85 CYS A C 1
ATOM 658 O O . CYS A 1 85 ? -0.366 7.540 8.096 1.00 81.25 85 CYS A O 1
ATOM 660 N N . GLU A 1 86 ? -0.999 6.131 9.731 1.00 86.56 86 GLU A N 1
ATOM 661 C CA . GLU A 1 86 ? -0.489 4.894 9.139 1.00 86.56 86 GLU A CA 1
ATOM 662 C C . GLU A 1 86 ? -1.018 4.620 7.707 1.00 86.56 86 GLU A C 1
ATOM 664 O O . GLU A 1 86 ? -0.180 4.411 6.827 1.00 86.56 86 GLU A O 1
ATOM 669 N N . PRO A 1 87 ? -2.333 4.711 7.399 1.00 87.19 87 PRO A N 1
ATOM 670 C CA . PRO A 1 87 ? -2.845 4.560 6.030 1.00 87.19 87 PRO A CA 1
ATOM 671 C C . PRO A 1 87 ? -2.171 5.455 4.990 1.00 87.19 87 PRO A C 1
ATOM 673 O O . PRO A 1 87 ? -1.749 4.979 3.934 1.00 87.19 87 PRO A O 1
ATOM 676 N N . ASP A 1 88 ? -2.025 6.741 5.304 1.00 85.75 88 ASP A N 1
ATOM 677 C CA . ASP A 1 88 ? -1.381 7.710 4.422 1.00 85.75 88 ASP A CA 1
ATOM 678 C C . ASP A 1 88 ? 0.112 7.410 4.252 1.00 85.75 88 ASP A C 1
ATOM 680 O O . ASP A 1 88 ? 0.629 7.518 3.140 1.00 85.75 88 ASP A O 1
ATOM 684 N N . ARG A 1 89 ? 0.816 7.022 5.326 1.00 86.19 89 ARG A N 1
ATOM 685 C CA . ARG A 1 89 ? 2.243 6.663 5.263 1.00 86.19 89 ARG A CA 1
ATOM 686 C C . ARG A 1 89 ? 2.478 5.469 4.353 1.00 86.19 89 ARG A C 1
ATOM 688 O O . ARG A 1 89 ? 3.346 5.539 3.485 1.00 86.19 89 ARG A O 1
ATOM 695 N N . ILE A 1 90 ? 1.695 4.401 4.511 1.00 88.00 90 ILE A N 1
ATOM 696 C CA . ILE A 1 90 ? 1.838 3.204 3.676 1.00 88.00 90 ILE A CA 1
ATOM 697 C C . ILE A 1 90 ? 1.471 3.522 2.227 1.00 88.00 90 ILE A C 1
ATOM 699 O O . ILE A 1 90 ? 2.242 3.197 1.325 1.00 88.00 90 ILE A O 1
ATOM 703 N N . PHE A 1 91 ? 0.344 4.202 1.993 1.00 86.19 91 PHE A N 1
ATOM 704 C CA . PHE A 1 91 ? -0.081 4.584 0.645 1.00 86.19 91 PHE A CA 1
ATOM 705 C C . PHE A 1 91 ? 0.963 5.465 -0.057 1.00 86.19 91 PHE A C 1
ATOM 707 O O . PHE A 1 91 ? 1.355 5.186 -1.192 1.00 86.19 91 PHE A O 1
ATOM 714 N N . THR A 1 92 ? 1.456 6.499 0.628 1.00 85.19 92 THR A N 1
ATOM 715 C CA . THR A 1 92 ? 2.458 7.431 0.090 1.00 85.19 92 THR A CA 1
ATOM 716 C C . THR A 1 92 ? 3.782 6.724 -0.165 1.00 85.19 92 THR A C 1
ATOM 718 O O . THR A 1 92 ? 4.378 6.924 -1.221 1.00 85.19 92 THR A O 1
ATOM 721 N N . CYS A 1 93 ? 4.234 5.867 0.755 1.00 89.25 93 CYS A N 1
ATOM 722 C CA . CYS A 1 93 ? 5.461 5.099 0.571 1.00 89.25 93 CYS A CA 1
ATOM 723 C C . CYS A 1 93 ? 5.354 4.166 -0.636 1.00 89.25 93 CYS A C 1
ATOM 725 O O . CYS A 1 93 ? 6.214 4.224 -1.509 1.00 89.25 93 CYS A O 1
ATOM 727 N N . LEU A 1 94 ? 4.290 3.358 -0.731 1.00 90.38 94 LEU A N 1
ATOM 728 C CA . LEU A 1 94 ? 4.096 2.423 -1.842 1.00 90.38 94 LEU A CA 1
ATOM 729 C C . LEU A 1 94 ? 4.078 3.144 -3.191 1.00 90.38 94 LEU A C 1
ATOM 731 O O . LEU A 1 94 ? 4.837 2.793 -4.092 1.00 90.38 94 LEU A O 1
ATOM 735 N N . THR A 1 95 ? 3.236 4.170 -3.320 1.00 87.25 95 THR A N 1
ATOM 736 C CA . THR A 1 95 ? 3.074 4.912 -4.578 1.00 87.25 95 THR A CA 1
ATOM 737 C C . THR A 1 95 ? 4.353 5.639 -4.975 1.00 87.25 95 THR A C 1
ATOM 739 O O . THR A 1 95 ? 4.783 5.528 -6.121 1.00 87.25 95 THR A O 1
ATOM 742 N N . SER A 1 96 ? 5.007 6.316 -4.028 1.00 88.25 96 SER A N 1
ATOM 743 C CA . SER A 1 96 ? 6.264 7.020 -4.288 1.00 88.25 96 SER A CA 1
ATOM 744 C C . SER A 1 96 ? 7.378 6.041 -4.639 1.00 88.25 96 SER A C 1
ATOM 746 O O . SER A 1 96 ? 8.068 6.240 -5.632 1.00 88.25 96 SER A O 1
ATOM 748 N N . TYR A 1 97 ? 7.554 4.962 -3.871 1.00 91.44 97 TYR A N 1
ATOM 749 C CA . TYR A 1 97 ? 8.615 3.989 -4.124 1.00 91.44 97 TYR A CA 1
ATOM 750 C C . TYR A 1 97 ? 8.466 3.372 -5.511 1.00 91.44 97 TYR A C 1
ATOM 752 O O . TYR A 1 97 ? 9.445 3.305 -6.254 1.00 91.44 97 TYR A O 1
ATOM 760 N N . VAL A 1 98 ? 7.247 2.967 -5.882 1.00 90.94 98 VAL A N 1
ATOM 761 C CA . VAL A 1 98 ? 6.989 2.403 -7.209 1.00 90.94 98 VAL A CA 1
ATOM 762 C C . VAL A 1 98 ? 7.244 3.434 -8.300 1.00 90.94 98 VAL A C 1
ATOM 764 O O . VAL A 1 98 ? 7.908 3.096 -9.270 1.00 90.94 98 VAL A O 1
ATOM 767 N N . LEU A 1 99 ? 6.808 4.685 -8.135 1.00 88.12 99 LEU A N 1
ATOM 768 C CA . LEU A 1 99 ? 7.050 5.755 -9.108 1.00 88.12 99 LEU A CA 1
ATOM 769 C C . LEU A 1 99 ? 8.546 6.055 -9.305 1.00 88.12 99 LEU A C 1
ATOM 771 O O . LEU A 1 99 ? 8.995 6.234 -10.430 1.00 88.12 99 LEU A O 1
ATOM 775 N N . TRP A 1 100 ? 9.323 6.114 -8.222 1.00 86.44 100 TRP A N 1
ATOM 776 C CA . TRP A 1 100 ? 10.750 6.449 -8.279 1.00 86.44 100 TRP A CA 1
ATOM 777 C C . TRP A 1 100 ? 11.629 5.297 -8.768 1.00 86.44 100 TRP A C 1
ATOM 779 O O . TRP A 1 100 ? 12.717 5.535 -9.285 1.00 86.44 100 TRP A O 1
ATOM 789 N N . ASN A 1 101 ? 11.184 4.053 -8.580 1.00 86.06 101 ASN A N 1
ATOM 790 C CA . ASN A 1 101 ? 11.960 2.859 -8.918 1.00 86.06 101 ASN A CA 1
ATOM 791 C C . ASN A 1 101 ? 11.406 2.108 -10.131 1.00 86.06 101 ASN A C 1
ATOM 793 O O . ASN A 1 101 ? 11.974 1.087 -10.529 1.00 86.06 101 ASN A O 1
ATOM 797 N N . CYS A 1 102 ? 10.304 2.568 -10.723 1.00 80.50 102 CYS A N 1
ATOM 798 C CA . CYS A 1 102 ? 9.858 2.029 -11.991 1.00 80.50 102 CYS A CA 1
ATOM 799 C C . CYS A 1 102 ? 10.740 2.557 -13.118 1.00 80.50 102 CYS A C 1
ATOM 801 O O . CYS A 1 102 ? 11.096 3.734 -13.188 1.00 80.50 102 CYS A O 1
ATOM 803 N N . LYS A 1 103 ? 11.096 1.657 -14.033 1.00 70.88 103 LYS A N 1
ATOM 804 C CA . LYS A 1 103 ? 11.690 2.049 -15.303 1.00 70.88 103 LYS A CA 1
ATOM 805 C C . LYS A 1 103 ? 10.558 2.552 -16.191 1.00 70.88 103 LYS A C 1
ATOM 807 O O . LYS A 1 103 ? 10.051 1.806 -17.022 1.00 70.88 103 LYS A O 1
ATOM 812 N N . LEU A 1 104 ? 10.131 3.801 -16.004 1.00 63.22 104 LEU A N 1
ATOM 813 C CA . LEU A 1 104 ? 9.402 4.491 -17.067 1.00 63.22 104 LE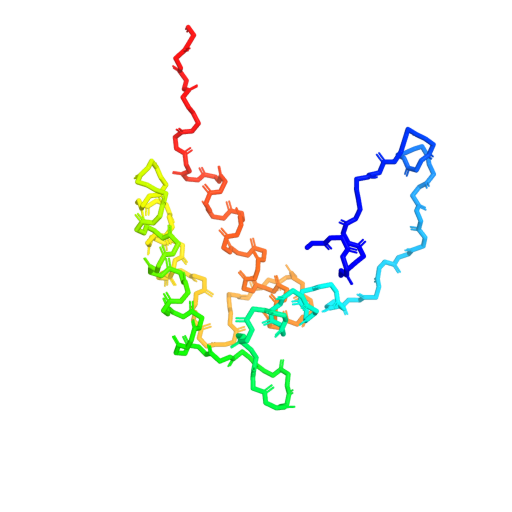U A CA 1
ATOM 814 C C . LEU A 1 104 ? 10.336 4.453 -18.278 1.00 63.22 104 LEU A C 1
ATOM 816 O O . LEU A 1 104 ? 11.452 4.957 -18.163 1.00 63.22 104 LEU A O 1
ATOM 820 N N . ARG A 1 105 ? 9.950 3.757 -19.359 1.00 52.81 105 ARG A N 1
ATOM 821 C CA . ARG A 1 105 ? 10.771 3.602 -20.572 1.00 52.81 105 ARG A CA 1
ATOM 822 C C . ARG A 1 105 ? 11.454 4.933 -20.904 1.00 52.81 105 ARG A C 1
ATOM 824 O O . ARG A 1 105 ? 10.796 5.857 -21.372 1.00 52.81 105 ARG A O 1
ATOM 831 N N . LEU A 1 106 ? 12.764 5.017 -20.676 1.00 53.84 106 LEU A N 1
ATOM 832 C CA . LEU A 1 106 ? 13.638 6.005 -21.305 1.00 53.84 106 LEU A CA 1
ATOM 833 C C . LEU A 1 106 ? 14.004 5.456 -22.687 1.00 53.84 106 LEU A C 1
ATOM 835 O O . LEU A 1 106 ? 15.173 5.265 -22.992 1.00 53.84 106 LEU A O 1
ATOM 839 N N . ASP A 1 107 ? 12.989 5.133 -23.484 1.00 46.59 107 ASP A N 1
ATOM 840 C CA . ASP A 1 107 ? 13.175 4.745 -24.876 1.00 46.59 107 ASP A CA 1
ATOM 841 C C . ASP A 1 107 ? 12.616 5.892 -25.722 1.00 46.59 107 ASP A C 1
ATOM 843 O O . ASP A 1 107 ? 11.456 5.883 -26.139 1.00 46.59 107 ASP A O 1
ATOM 847 N N . SER A 1 108 ? 13.449 6.914 -25.900 1.00 40.00 108 SER A N 1
ATOM 848 C CA . SER A 1 108 ? 13.336 7.920 -26.958 1.00 40.00 108 SER A CA 1
ATOM 849 C C . SER A 1 108 ? 14.670 8.013 -27.672 1.00 40.00 108 SER A C 1
ATOM 851 O O . SER A 1 108 ? 15.664 8.245 -26.946 1.00 40.00 108 SER A O 1
#

Foldseek 3Di:
DVVLVPDDDDPVCVVPPDPDDDPPSSLLVVCVVVVQADPVSHGPLVSVLVVLCVVLVVDVQQVVQSVVLNVQASDVQGDPDDDPGNSCRSVVSNVVSSVVPGCPDPPD